Protein AF-A0AAV6V0C0-F1 (afdb_monomer_lite)

pLDDT: mean 73.01, std 20.34, range [38.69, 96.06]

InterPro domains:
  IPR001849 Pleckstrin homology domain [PF00169] (20-63)
  IPR001849 Pleckstrin homology domain [PS50003] (19-72)
  IPR011993 PH-like domain superfamily [G3DSA:2.30.29.30] (17-72)

Organism: NCBI:txid931172

Foldseek 3Di:
DDDDPDDDDPPPPDDPPFDFPDKDWDFDQDDVHRDTAIWIWTQGPQRWIFTHNDPDPDDPVCRPDTDHDDDD

Secondary structure (DSSP, 8-state):
---------TT--------EEEEEEEEEEPSSS--EEEEEEEEETTSBEEEESS--SS-----S---B----

Sequence (72 aa):
MSTPVNSLSATEMMTPPATIVKEGWLLKRGEHIKNWRPRYFLLLDNGALIGFKSKPEHGFDDPLNNFTVKDE

Radius of gyration: 17.38 Å; chains: 1; bounding box: 35×39×51 Å

Structure (mmCIF, N/CA/C/O backbone):
data_AF-A0AAV6V0C0-F1
#
_entry.id   AF-A0AAV6V0C0-F1
#
loop_
_atom_site.group_PDB
_atom_site.id
_atom_site.type_symbol
_atom_site.label_atom_id
_atom_site.label_alt_id
_atom_site.label_comp_id
_atom_site.label_asym_id
_atom_site.label_entity_id
_atom_site.label_seq_id
_atom_site.pdbx_PDB_ins_code
_atom_site.Cartn_x
_atom_site.Cartn_y
_atom_site.Cartn_z
_atom_site.occupancy
_atom_site.B_iso_or_equiv
_atom_site.auth_seq_id
_atom_site.auth_comp_id
_atom_site.auth_asym_id
_atom_site.auth_atom_id
_atom_site.pdbx_PDB_model_num
ATOM 1 N N . MET A 1 1 ? 20.035 29.957 33.796 1.00 40.56 1 MET A N 1
ATOM 2 C CA . MET A 1 1 ? 19.828 28.706 33.040 1.00 40.56 1 MET A CA 1
ATOM 3 C C . MET A 1 1 ? 18.396 28.749 32.541 1.00 40.56 1 MET A C 1
ATOM 5 O O . MET A 1 1 ? 17.502 28.653 33.367 1.00 40.56 1 MET A O 1
ATOM 9 N N . SER A 1 2 ? 18.179 29.010 31.252 1.00 44.53 2 SER A N 1
ATOM 10 C CA . SER A 1 2 ? 16.832 29.164 30.687 1.00 44.53 2 SER A CA 1
ATOM 11 C C . SER A 1 2 ? 16.739 28.391 29.380 1.00 44.53 2 SER A C 1
ATOM 13 O O . SER A 1 2 ? 17.400 28.743 28.410 1.00 44.53 2 SER A O 1
ATOM 15 N N . THR A 1 3 ? 15.916 27.352 29.367 1.00 48.75 3 THR A N 1
ATOM 16 C CA . THR A 1 3 ? 15.248 26.801 28.180 1.00 48.75 3 THR A CA 1
ATOM 17 C C . THR A 1 3 ? 13.861 26.311 28.629 1.00 48.75 3 THR A C 1
ATOM 19 O O . THR A 1 3 ? 13.686 26.085 29.830 1.00 48.75 3 THR A O 1
ATOM 22 N N . PRO A 1 4 ? 12.881 26.095 27.731 1.00 51.53 4 PRO A N 1
ATOM 23 C CA . PRO A 1 4 ? 12.827 26.454 26.309 1.00 51.53 4 PRO A CA 1
ATOM 24 C C . PRO A 1 4 ? 11.542 27.225 25.923 1.00 51.53 4 PRO A C 1
ATOM 26 O O . PRO A 1 4 ? 10.479 27.036 26.505 1.00 51.53 4 PRO A O 1
ATOM 29 N N . VAL A 1 5 ? 11.611 28.021 24.853 1.00 49.03 5 VAL A N 1
ATOM 30 C CA . VAL A 1 5 ? 10.445 28.292 23.994 1.00 49.03 5 VAL A CA 1
ATOM 31 C C . VAL A 1 5 ? 10.663 27.443 22.754 1.00 49.03 5 VAL A C 1
ATOM 33 O O . VAL A 1 5 ? 11.371 27.861 21.842 1.00 49.03 5 VAL A O 1
ATOM 36 N N . ASN A 1 6 ? 10.118 26.226 22.745 1.00 52.00 6 ASN A N 1
ATOM 37 C CA . ASN A 1 6 ? 9.958 25.504 21.492 1.00 52.00 6 ASN A CA 1
ATOM 38 C C . ASN A 1 6 ? 8.570 25.828 20.950 1.00 52.00 6 ASN A C 1
ATOM 40 O O . ASN A 1 6 ? 7.547 25.542 21.570 1.00 52.00 6 ASN A O 1
ATOM 44 N N . SER A 1 7 ? 8.614 26.529 19.822 1.00 52.69 7 SER A N 1
ATOM 45 C CA . SER A 1 7 ? 7.497 27.035 19.049 1.00 52.69 7 SER A CA 1
ATOM 46 C C . SER A 1 7 ? 6.5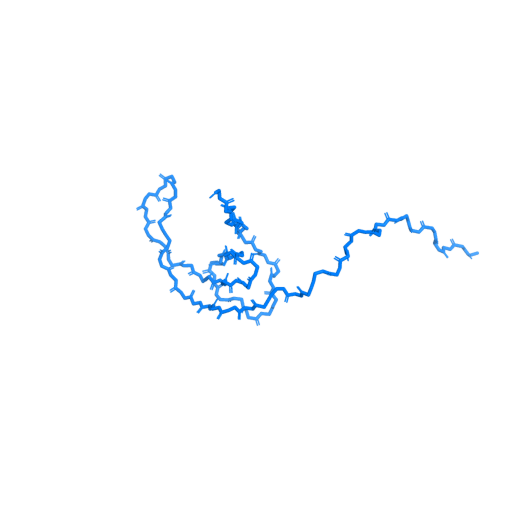35 25.922 18.644 1.00 52.69 7 SER A C 1
ATOM 48 O O . SER A 1 7 ? 6.922 24.788 18.375 1.00 52.69 7 SER A O 1
ATOM 50 N N . LEU A 1 8 ? 5.271 26.315 18.597 1.00 53.53 8 LEU A N 1
ATOM 51 C CA . LEU A 1 8 ? 4.086 25.544 18.264 1.00 53.53 8 LEU A CA 1
ATOM 52 C C . LEU A 1 8 ? 4.265 24.662 17.019 1.00 53.53 8 LEU A C 1
ATOM 54 O O . LEU A 1 8 ? 4.701 25.121 15.966 1.00 53.53 8 LEU A O 1
ATOM 58 N N . SER A 1 9 ? 3.798 23.421 17.118 1.00 43.28 9 SER A N 1
ATOM 59 C CA . SER A 1 9 ? 3.222 22.661 16.000 1.00 43.28 9 SER A CA 1
ATOM 60 C C . SER A 1 9 ? 2.072 21.810 16.540 1.00 43.28 9 SER A C 1
ATOM 62 O O . SER A 1 9 ? 2.071 20.587 16.479 1.00 43.28 9 SER A O 1
ATOM 64 N N . ALA A 1 10 ? 1.095 22.484 17.147 1.00 49.25 10 ALA A N 1
ATOM 65 C CA . ALA A 1 10 ? -0.159 21.881 17.574 1.00 49.25 10 ALA A CA 1
ATOM 66 C C . ALA A 1 10 ? -1.088 21.676 16.360 1.00 49.25 10 ALA A C 1
ATOM 68 O O . ALA A 1 10 ? -2.073 22.393 16.235 1.00 49.25 10 ALA A O 1
ATOM 69 N N . THR A 1 11 ? -0.764 20.723 15.469 1.00 46.53 11 THR A N 1
ATOM 70 C CA . THR A 1 11 ? -1.705 20.224 14.435 1.00 46.53 11 THR A CA 1
ATOM 71 C C . THR A 1 11 ? -1.504 18.748 14.035 1.00 46.53 11 THR A C 1
ATOM 73 O O . THR A 1 11 ? -2.162 18.287 13.111 1.00 46.53 11 THR A O 1
ATOM 76 N N . GLU A 1 12 ? -0.706 17.930 14.732 1.00 47.12 12 GLU A N 1
ATOM 77 C CA . GLU A 1 12 ? -0.825 16.457 14.608 1.00 47.12 12 GLU A CA 1
ATOM 78 C C . GLU A 1 12 ? -1.934 15.946 15.539 1.00 47.12 12 GLU A C 1
ATOM 80 O O . GLU A 1 12 ? -1.730 15.227 16.514 1.00 47.12 12 GLU A O 1
ATOM 85 N N . MET A 1 13 ? -3.154 16.410 15.273 1.00 42.28 13 MET A N 1
ATOM 86 C CA . MET A 1 13 ? -4.350 16.007 15.999 1.00 42.28 13 MET A CA 1
ATOM 87 C C . MET A 1 13 ? -4.778 14.615 15.520 1.00 42.28 13 MET A C 1
ATOM 89 O O . MET A 1 13 ? -5.414 14.466 14.483 1.00 42.28 13 MET A O 1
ATOM 93 N N . MET A 1 14 ? -4.412 13.602 16.304 1.00 38.69 14 MET A N 1
ATOM 94 C CA . MET A 1 14 ? -5.284 12.492 16.702 1.00 38.69 14 MET A CA 1
ATOM 95 C C . MET A 1 14 ? -6.186 11.904 15.601 1.00 38.69 14 MET A C 1
ATOM 97 O O . MET A 1 14 ? -7.408 11.880 15.726 1.00 38.69 14 MET A O 1
ATOM 101 N N . THR A 1 15 ? -5.582 11.365 14.545 1.00 48.81 15 THR A N 1
ATOM 102 C CA . THR A 1 15 ? -6.211 10.244 13.832 1.00 48.81 15 THR A CA 1
ATOM 103 C C . THR A 1 15 ? -5.718 8.980 14.538 1.00 48.81 15 THR A C 1
ATOM 105 O O . THR A 1 15 ? -4.504 8.877 14.741 1.00 48.81 15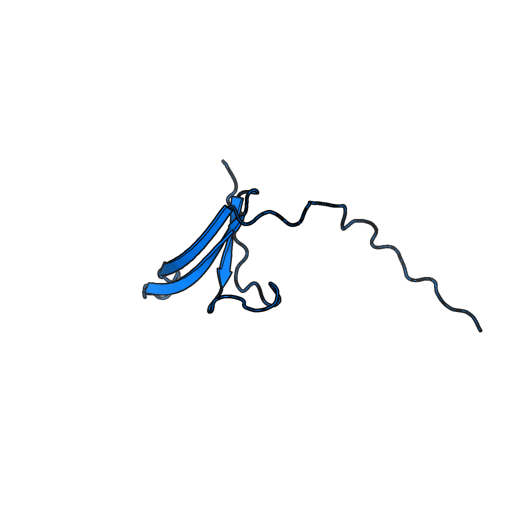 THR A O 1
ATOM 108 N N . PRO A 1 16 ? -6.580 8.043 14.983 1.00 55.41 16 PRO A N 1
ATOM 109 C CA . PRO A 1 16 ? -6.084 6.750 15.450 1.00 55.41 16 PRO A CA 1
ATOM 110 C C . PRO A 1 16 ? -5.149 6.179 14.373 1.00 55.41 16 PRO A C 1
ATOM 112 O O . PRO A 1 16 ? -5.420 6.405 13.188 1.00 55.41 16 PRO A O 1
ATOM 115 N N . PRO A 1 17 ? -4.039 5.506 14.736 1.00 66.50 17 PRO A N 1
ATOM 116 C CA . PRO A 1 17 ? -3.181 4.882 13.739 1.00 66.50 17 PRO A CA 1
ATOM 117 C C . PRO A 1 17 ? -4.075 3.965 12.909 1.00 66.50 17 PRO A C 1
ATOM 119 O O . PRO A 1 17 ? -4.648 3.017 13.447 1.00 66.50 17 PRO A O 1
ATOM 122 N N . ALA A 1 18 ? -4.285 4.341 11.647 1.00 78.25 18 ALA A N 1
ATOM 123 C CA . ALA A 1 18 ? -5.240 3.688 10.767 1.00 78.25 18 ALA A CA 1
ATOM 124 C C . ALA A 1 18 ? -5.002 2.176 10.810 1.00 78.25 18 ALA A C 1
ATOM 126 O O . ALA A 1 18 ? -3.854 1.717 10.752 1.00 78.25 18 ALA A O 1
ATOM 127 N N . THR A 1 19 ? -6.065 1.405 11.020 1.00 88.81 19 THR A N 1
ATOM 128 C CA . THR A 1 19 ? -5.918 -0.020 11.308 1.00 88.81 19 THR A CA 1
ATOM 129 C C . THR A 1 19 ? -5.664 -0.792 10.021 1.00 88.81 19 THR A C 1
ATOM 131 O O . THR A 1 19 ? -6.228 -0.486 8.970 1.00 88.81 19 THR A O 1
ATOM 134 N N . ILE A 1 20 ? -4.787 -1.797 10.079 1.00 90.69 20 ILE A N 1
ATOM 135 C CA . ILE A 1 20 ? -4.519 -2.662 8.926 1.00 90.69 20 ILE A CA 1
ATOM 136 C C . ILE A 1 20 ? -5.723 -3.586 8.734 1.00 90.69 20 ILE A C 1
ATOM 138 O O . ILE A 1 20 ? -5.967 -4.479 9.542 1.00 90.69 20 ILE A O 1
ATOM 142 N N . VAL A 1 21 ? -6.451 -3.395 7.636 1.00 94.00 21 VAL A N 1
ATOM 143 C CA . VAL A 1 21 ? -7.579 -4.247 7.234 1.00 94.00 21 VAL A CA 1
ATOM 144 C C . VAL A 1 21 ? -7.070 -5.508 6.547 1.00 94.00 21 VAL A C 1
ATOM 146 O O . VAL A 1 21 ? -7.562 -6.607 6.805 1.00 94.00 21 VAL A O 1
ATOM 149 N N . LYS A 1 22 ? -6.086 -5.359 5.652 1.00 93.38 22 LYS A N 1
ATOM 150 C CA . LYS A 1 22 ? -5.432 -6.471 4.952 1.00 93.38 22 LYS A CA 1
ATOM 151 C C . LYS A 1 22 ? -3.975 -6.162 4.662 1.00 93.38 22 LYS A C 1
ATOM 153 O O . LYS A 1 22 ? -3.606 -5.021 4.402 1.00 93.38 22 LYS A O 1
ATOM 158 N N . GLU A 1 23 ? -3.173 -7.214 4.609 1.00 94.19 23 GLU A N 1
ATOM 159 C CA . GLU A 1 23 ? -1.779 -7.135 4.204 1.00 94.19 23 GLU A CA 1
ATOM 160 C C . GLU A 1 23 ? -1.362 -8.330 3.346 1.00 94.19 23 GLU A C 1
ATOM 162 O O . GLU A 1 23 ? -1.962 -9.404 3.423 1.00 94.19 23 GLU A O 1
ATOM 167 N N . GLY A 1 24 ? -0.334 -8.150 2.517 1.00 94.31 24 GLY A N 1
ATOM 168 C CA . GLY A 1 24 ? 0.244 -9.259 1.766 1.00 94.31 24 GLY A CA 1
ATOM 169 C C . GLY A 1 24 ? 1.085 -8.860 0.562 1.00 94.31 24 GLY A C 1
ATOM 170 O O . GLY A 1 24 ? 1.232 -7.689 0.212 1.00 94.31 24 GLY A O 1
ATOM 171 N N . TRP A 1 25 ? 1.643 -9.876 -0.093 1.00 95.62 25 TRP A N 1
ATOM 172 C CA . TRP A 1 25 ? 2.416 -9.721 -1.321 1.00 95.62 25 TRP A CA 1
ATOM 173 C C . TRP A 1 25 ? 1.507 -9.601 -2.540 1.00 95.62 25 TRP A C 1
ATOM 175 O O . TRP A 1 25 ? 0.665 -10.464 -2.774 1.00 95.62 25 TRP A O 1
ATOM 185 N N . LEU A 1 26 ? 1.743 -8.578 -3.362 1.00 96.06 26 LEU A N 1
ATOM 186 C CA . LEU A 1 26 ? 1.114 -8.412 -4.671 1.00 96.06 26 LEU A CA 1
ATOM 187 C C . LEU A 1 26 ? 2.173 -8.107 -5.732 1.00 96.06 26 LEU A C 1
ATOM 189 O O . LEU A 1 26 ? 3.222 -7.520 -5.450 1.00 96.06 26 LEU A O 1
ATOM 193 N N . LEU A 1 27 ? 1.885 -8.464 -6.981 1.00 95.19 27 LEU A N 1
ATOM 194 C CA . LEU A 1 27 ? 2.671 -8.006 -8.122 1.00 95.19 27 LEU A CA 1
ATOM 195 C C . LEU A 1 27 ? 2.158 -6.62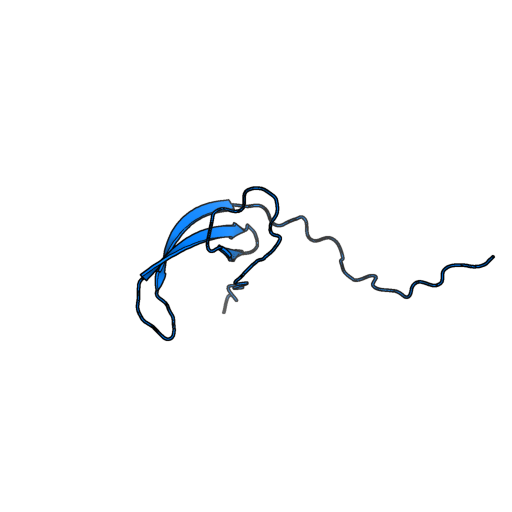8 -8.552 1.00 95.19 27 LEU A C 1
ATOM 197 O O . LEU A 1 27 ? 1.015 -6.488 -8.977 1.00 95.19 27 LEU A O 1
ATOM 201 N N . LYS A 1 28 ? 3.013 -5.605 -8.469 1.00 94.12 28 LYS A N 1
ATOM 202 C CA . LYS A 1 28 ? 2.731 -4.255 -8.973 1.00 94.12 28 LYS A CA 1
ATOM 203 C C . LYS A 1 28 ? 3.390 -4.078 -10.338 1.00 94.12 28 LYS A C 1
ATOM 205 O O . LYS A 1 28 ? 4.596 -4.298 -10.474 1.00 94.12 28 LYS A O 1
ATOM 210 N N . ARG A 1 29 ? 2.630 -3.625 -11.336 1.00 94.31 29 ARG A N 1
ATOM 211 C CA . ARG A 1 29 ? 3.184 -3.181 -12.623 1.00 94.31 29 ARG A CA 1
ATOM 212 C C . ARG A 1 29 ? 3.834 -1.806 -12.458 1.00 94.31 29 ARG A C 1
ATOM 214 O O . ARG A 1 29 ? 3.220 -0.901 -11.895 1.00 94.31 29 ARG A O 1
ATOM 221 N N . GLY A 1 30 ? 5.064 -1.642 -12.939 1.00 92.06 30 GLY A N 1
ATOM 222 C CA . GLY A 1 30 ? 5.705 -0.328 -12.990 1.00 92.06 30 GLY A CA 1
ATOM 223 C C . GLY A 1 30 ? 4.991 0.620 -13.960 1.00 92.06 30 GLY A C 1
ATOM 224 O O . GLY A 1 30 ? 4.433 0.189 -14.969 1.00 92.06 30 GLY A O 1
ATOM 225 N N . GLU A 1 31 ? 4.999 1.912 -13.637 1.00 88.94 31 GLU A N 1
ATOM 226 C CA . GLU A 1 31 ? 4.328 2.946 -14.432 1.00 88.94 31 GLU A CA 1
ATOM 227 C C . GLU A 1 31 ? 5.083 3.222 -15.738 1.00 88.94 31 GLU A C 1
ATOM 229 O O . GLU A 1 31 ? 4.525 3.077 -16.824 1.00 88.94 31 GLU A O 1
ATOM 234 N N . HIS A 1 32 ? 6.381 3.524 -15.631 1.00 90.25 32 HIS A N 1
ATOM 235 C CA . HIS A 1 32 ? 7.233 3.838 -16.784 1.00 90.25 32 HIS A CA 1
ATOM 236 C C . HIS A 1 32 ? 7.811 2.575 -17.433 1.00 90.25 32 HIS A C 1
ATOM 238 O O . HIS A 1 32 ? 7.856 2.450 -18.653 1.00 90.25 32 HIS A O 1
ATOM 244 N N . ILE A 1 33 ? 8.230 1.608 -16.614 1.00 90.56 33 ILE A N 1
ATOM 245 C CA . ILE A 1 33 ? 8.738 0.314 -17.076 1.00 90.56 33 ILE A CA 1
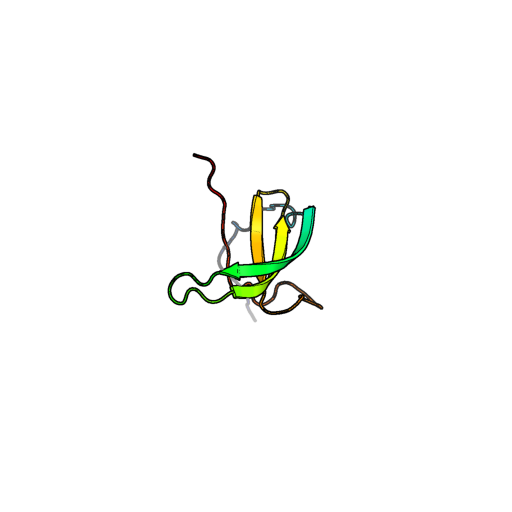ATOM 246 C C . ILE A 1 33 ? 7.699 -0.734 -16.709 1.00 90.56 33 ILE A C 1
ATOM 248 O O . ILE A 1 33 ? 7.519 -1.039 -15.529 1.00 90.56 33 ILE A O 1
ATOM 252 N N . LYS A 1 34 ? 7.039 -1.312 -17.716 1.00 92.25 34 LYS A N 1
ATOM 253 C CA . LYS A 1 34 ? 5.887 -2.222 -17.560 1.00 92.25 34 LYS A CA 1
ATOM 254 C C . LYS A 1 34 ? 6.250 -3.624 -17.049 1.00 92.25 34 LYS A C 1
ATOM 256 O O . LYS A 1 34 ? 5.577 -4.595 -17.379 1.00 92.25 34 LYS A O 1
ATOM 261 N N . ASN A 1 35 ? 7.297 -3.741 -16.239 1.00 91.81 35 ASN A N 1
ATOM 262 C CA . ASN A 1 35 ? 7.635 -4.986 -15.568 1.00 91.81 35 ASN A CA 1
ATOM 263 C C . ASN A 1 35 ? 6.794 -5.154 -14.293 1.00 91.81 35 ASN A C 1
ATOM 265 O O . ASN A 1 35 ? 6.482 -4.176 -13.605 1.00 91.81 35 ASN A O 1
ATOM 269 N N . TRP A 1 36 ? 6.458 -6.396 -13.967 1.00 94.19 36 TRP A N 1
ATOM 270 C CA . TRP A 1 36 ? 5.783 -6.751 -12.724 1.00 94.19 36 TRP A CA 1
ATOM 271 C C . TRP A 1 36 ? 6.821 -6.999 -11.635 1.00 94.19 36 TRP A C 1
ATOM 273 O O . TRP A 1 36 ? 7.807 -7.701 -11.850 1.00 94.19 36 TRP A O 1
ATOM 283 N N . ARG A 1 37 ? 6.629 -6.394 -10.462 1.00 93.62 37 ARG A N 1
ATOM 284 C CA . ARG A 1 37 ? 7.546 -6.541 -9.326 1.00 93.62 37 ARG A CA 1
ATOM 285 C C . ARG A 1 37 ? 6.759 -6.839 -8.054 1.00 93.62 37 ARG A C 1
ATOM 287 O O . ARG A 1 37 ? 5.759 -6.159 -7.814 1.00 93.62 37 ARG A O 1
ATOM 294 N N . PRO A 1 38 ? 7.200 -7.804 -7.231 1.00 94.81 38 PRO A N 1
ATOM 295 C CA . PRO A 1 38 ? 6.570 -8.056 -5.947 1.00 94.81 38 PRO A CA 1
ATOM 296 C C . PRO A 1 38 ? 6.748 -6.842 -5.034 1.00 94.81 38 PRO A C 1
ATOM 298 O O . PRO A 1 38 ? 7.825 -6.238 -4.981 1.00 94.81 38 PRO A O 1
ATOM 301 N N . ARG A 1 39 ? 5.673 -6.469 -4.344 1.00 95.31 39 ARG A N 1
ATOM 302 C CA . ARG A 1 39 ? 5.641 -5.460 -3.285 1.00 95.31 39 ARG A CA 1
ATOM 303 C C . ARG A 1 39 ? 4.708 -5.938 -2.185 1.00 95.31 39 ARG A C 1
ATOM 305 O O . ARG A 1 39 ? 3.688 -6.565 -2.468 1.00 95.31 39 ARG A O 1
ATOM 312 N N . TYR A 1 40 ? 5.077 -5.649 -0.947 1.00 93.00 40 TYR A N 1
ATOM 313 C CA . TYR A 1 40 ? 4.228 -5.920 0.201 1.00 93.00 40 TYR A CA 1
ATOM 314 C C . TYR A 1 40 ? 3.293 -4.733 0.398 1.00 93.00 40 TYR A C 1
ATOM 316 O O . TYR A 1 40 ? 3.764 -3.601 0.479 1.00 93.00 40 TYR A O 1
ATOM 324 N N . PHE A 1 41 ? 1.990 -4.969 0.422 1.00 93.69 41 PHE A N 1
ATOM 325 C CA . PHE A 1 41 ? 0.993 -3.918 0.564 1.00 93.69 41 PHE A CA 1
ATOM 326 C C . PHE A 1 41 ? 0.275 -4.014 1.900 1.00 93.69 41 PHE A C 1
ATOM 328 O O . PHE A 1 41 ? -0.012 -5.113 2.372 1.00 93.69 41 PHE A O 1
ATOM 335 N N . LEU A 1 42 ? -0.042 -2.848 2.457 1.00 92.06 42 LEU A N 1
ATOM 336 C CA . LEU A 1 42 ? -0.892 -2.666 3.625 1.00 92.06 42 LEU A CA 1
ATOM 337 C C . LEU A 1 42 ? -2.106 -1.844 3.198 1.00 92.06 42 LEU A C 1
ATOM 339 O O . LEU A 1 42 ? -1.949 -0.708 2.746 1.00 92.06 42 LEU A O 1
ATOM 343 N N . LEU A 1 43 ? -3.292 -2.435 3.307 1.00 92.38 43 LEU A N 1
ATOM 344 C CA . LEU A 1 43 ? -4.565 -1.747 3.144 1.00 92.38 43 LEU A CA 1
ATOM 345 C C . LEU A 1 43 ? -5.057 -1.320 4.521 1.00 92.38 43 LEU A C 1
ATOM 347 O O . LEU A 1 43 ? -5.268 -2.165 5.395 1.00 92.38 43 LEU A O 1
ATOM 351 N N . LEU A 1 44 ? -5.246 -0.019 4.681 1.00 91.00 44 LEU A N 1
ATOM 352 C CA . LEU A 1 44 ? -5.728 0.598 5.903 1.00 91.00 44 LEU A CA 1
ATOM 353 C C . LEU A 1 44 ? -7.240 0.857 5.822 1.00 91.00 44 LEU A C 1
ATOM 355 O O . LEU A 1 44 ? -7.811 0.956 4.734 1.00 91.00 44 LEU A O 1
ATOM 359 N N . ASP A 1 45 ? -7.890 0.956 6.976 1.00 92.12 45 ASP A N 1
ATOM 360 C CA . ASP A 1 45 ? -9.334 1.210 7.111 1.00 92.12 45 ASP A CA 1
ATOM 361 C C . ASP A 1 45 ? -9.787 2.555 6.531 1.00 92.12 45 ASP A C 1
ATOM 363 O O . ASP A 1 45 ? -10.908 2.677 6.044 1.00 92.12 45 ASP A O 1
ATOM 367 N N . ASN A 1 46 ? -8.894 3.539 6.505 1.00 88.19 46 ASN A N 1
ATOM 368 C CA . ASN A 1 46 ? -9.106 4.847 5.891 1.00 88.19 46 ASN A CA 1
ATOM 369 C C . ASN A 1 46 ? -8.945 4.858 4.355 1.00 88.19 46 ASN A C 1
ATOM 371 O O . ASN A 1 46 ? -8.897 5.930 3.756 1.00 88.19 46 ASN A O 1
ATOM 375 N N . GLY A 1 47 ? -8.803 3.689 3.720 1.00 88.56 47 GLY A N 1
ATOM 376 C CA . GLY A 1 47 ? -8.656 3.552 2.268 1.00 88.56 47 GLY A CA 1
ATOM 377 C C . GLY A 1 47 ? -7.236 3.778 1.740 1.00 88.56 47 GLY A C 1
ATOM 378 O O . GLY A 1 47 ? -7.001 3.658 0.535 1.00 88.56 47 GLY A O 1
ATOM 379 N N . ALA A 1 48 ? -6.261 4.071 2.605 1.00 89.62 48 ALA A N 1
ATOM 380 C CA . ALA A 1 48 ? -4.871 4.180 2.186 1.00 89.62 48 ALA A CA 1
ATOM 381 C C . ALA A 1 48 ? -4.282 2.801 1.849 1.00 89.62 48 ALA A C 1
ATOM 383 O O . ALA A 1 48 ? -4.433 1.831 2.596 1.00 89.62 48 ALA A O 1
ATOM 384 N N . LEU A 1 49 ? -3.557 2.731 0.728 1.00 90.69 49 LEU A N 1
ATOM 385 C CA . LEU A 1 49 ? -2.857 1.528 0.284 1.00 90.69 49 LEU A CA 1
ATOM 386 C C . LEU A 1 49 ? -1.356 1.812 0.183 1.00 90.69 49 LEU A C 1
ATOM 388 O O . LEU A 1 49 ? -0.880 2.438 -0.767 1.00 90.69 49 LEU A O 1
ATOM 392 N N . ILE A 1 50 ? -0.599 1.336 1.167 1.00 89.94 50 ILE A N 1
ATOM 393 C CA . ILE A 1 50 ? 0.833 1.621 1.304 1.00 89.94 50 ILE A CA 1
ATOM 394 C C . ILE A 1 50 ? 1.639 0.437 0.771 1.00 89.94 50 ILE A C 1
ATOM 396 O O . ILE A 1 50 ? 1.366 -0.708 1.123 1.00 89.94 50 ILE A O 1
ATOM 400 N N . GLY A 1 51 ? 2.630 0.700 -0.088 1.00 90.19 51 GLY A N 1
ATOM 401 C CA . GLY A 1 51 ? 3.433 -0.338 -0.745 1.00 90.19 51 GLY A CA 1
ATOM 402 C C . GLY A 1 51 ? 4.919 -0.305 -0.378 1.00 90.19 51 GLY A C 1
ATOM 403 O O . GLY A 1 51 ? 5.621 0.659 -0.695 1.00 90.19 51 GLY A O 1
ATOM 404 N N . PHE A 1 52 ? 5.425 -1.414 0.161 1.00 88.25 52 PHE A N 1
ATOM 405 C CA . PHE A 1 52 ? 6.808 -1.628 0.594 1.00 88.25 52 PHE A CA 1
ATOM 406 C C . PHE A 1 52 ? 7.565 -2.576 -0.343 1.00 88.25 52 PHE A C 1
ATOM 408 O O . PHE A 1 52 ? 6.981 -3.422 -1.026 1.00 88.25 52 PHE A O 1
ATOM 415 N N . LYS A 1 53 ? 8.896 -2.438 -0.405 1.00 89.19 53 LYS A N 1
ATOM 416 C CA . LYS A 1 53 ? 9.762 -3.378 -1.148 1.00 89.19 53 LYS A CA 1
ATOM 417 C C . LYS A 1 53 ? 9.846 -4.746 -0.462 1.00 89.19 53 LYS A C 1
ATOM 419 O O . LYS A 1 53 ? 9.902 -5.759 -1.149 1.00 89.19 53 LYS A O 1
ATOM 424 N N . SER A 1 54 ? 9.838 -4.749 0.863 1.00 86.81 54 SER A N 1
ATOM 425 C CA . SER A 1 54 ? 9.895 -5.915 1.742 1.00 86.81 54 SER A CA 1
ATOM 426 C C . SER A 1 54 ? 8.807 -5.800 2.805 1.00 86.81 54 SER A C 1
ATOM 428 O O . SER A 1 54 ? 8.281 -4.710 3.026 1.00 86.81 54 SER A O 1
ATOM 430 N N . LYS A 1 55 ? 8.460 -6.913 3.458 1.00 85.12 55 LYS A N 1
ATOM 431 C CA . LYS A 1 55 ? 7.564 -6.872 4.617 1.00 85.12 55 LYS A CA 1
ATOM 432 C C . LYS A 1 55 ? 8.235 -6.043 5.731 1.00 85.12 55 LYS A C 1
ATOM 434 O O . LYS A 1 55 ? 9.389 -6.335 6.043 1.00 85.12 55 LYS A O 1
ATOM 439 N N . PRO A 1 56 ? 7.575 -5.016 6.290 1.00 79.19 56 PRO A N 1
ATOM 440 C CA . PRO A 1 56 ? 8.116 -4.286 7.432 1.00 79.19 56 PRO A CA 1
ATOM 441 C C . PRO A 1 56 ? 8.113 -5.195 8.672 1.00 79.19 56 PRO A C 1
ATOM 443 O O . PRO A 1 56 ? 7.075 -5.761 9.009 1.00 79.19 56 PRO A O 1
ATOM 446 N N . GLU A 1 57 ? 9.268 -5.380 9.322 1.00 68.44 57 GLU A N 1
ATOM 447 C CA . GLU A 1 57 ? 9.382 -6.164 10.570 1.00 68.44 57 GLU A CA 1
ATOM 448 C C . GLU A 1 57 ? 9.213 -5.301 11.830 1.00 68.44 57 GLU A C 1
ATOM 450 O O . GLU A 1 57 ? 8.650 -5.773 12.812 1.00 68.44 57 GLU A O 1
ATOM 455 N N . HIS A 1 58 ? 9.669 -4.043 11.811 1.00 57.88 58 HIS A N 1
ATOM 456 C CA . HIS A 1 58 ? 9.682 -3.159 12.981 1.00 57.88 58 HIS A CA 1
ATOM 457 C C . HIS A 1 5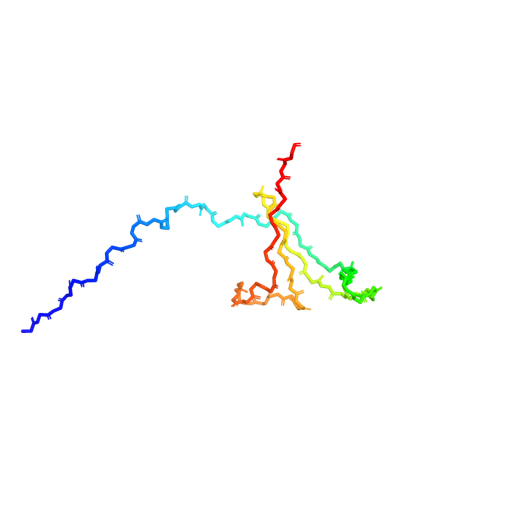8 ? 9.405 -1.710 12.560 1.00 57.88 58 HIS A C 1
ATOM 459 O O 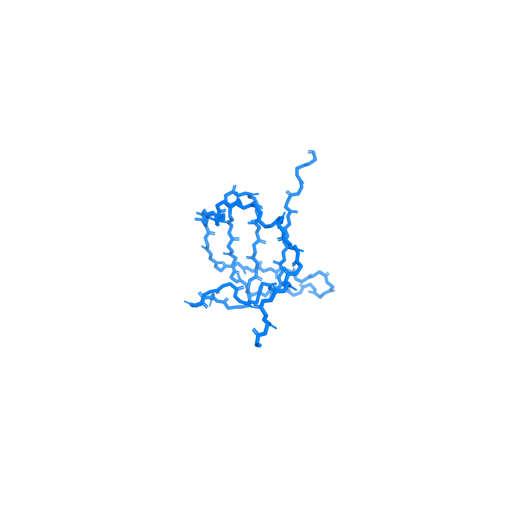. HIS A 1 58 ? 10.337 -0.956 12.323 1.00 57.88 58 HIS A O 1
ATOM 465 N N . GLY A 1 59 ? 8.129 -1.332 12.450 1.00 59.06 59 GLY A N 1
ATOM 466 C CA . GLY A 1 59 ? 7.731 0.040 12.112 1.00 59.06 59 GLY A CA 1
ATOM 467 C C . GLY A 1 59 ? 7.545 0.310 10.614 1.00 59.06 59 GLY A C 1
ATOM 468 O O . GLY A 1 59 ? 7.913 -0.484 9.747 1.00 59.06 59 GLY A O 1
ATOM 469 N N . PHE A 1 60 ? 6.904 1.442 10.316 1.00 57.97 60 PHE A N 1
ATOM 470 C CA . PHE A 1 60 ? 6.606 1.919 8.959 1.00 57.97 60 PHE A CA 1
ATOM 471 C C . PHE A 1 60 ? 7.709 2.847 8.426 1.00 57.97 60 PHE A C 1
ATOM 473 O O . PHE A 1 60 ? 7.419 3.690 7.585 1.00 57.97 60 PHE A O 1
ATOM 480 N N . ASP A 1 61 ? 8.941 2.723 8.926 1.00 53.03 61 ASP A N 1
ATOM 481 C CA . ASP A 1 61 ? 9.951 3.796 8.933 1.00 53.03 61 ASP A CA 1
ATOM 482 C C . ASP A 1 61 ? 10.454 4.281 7.560 1.00 53.03 61 ASP A C 1
ATOM 484 O O . ASP A 1 61 ? 11.177 5.265 7.500 1.00 53.03 61 ASP A O 1
ATOM 488 N N . ASP A 1 62 ? 10.022 3.679 6.449 1.00 52.06 62 ASP A N 1
ATOM 489 C CA . ASP A 1 62 ? 10.259 4.220 5.103 1.00 52.06 62 ASP A CA 1
ATOM 490 C C . ASP A 1 62 ? 9.103 3.866 4.143 1.00 52.06 62 ASP A C 1
ATOM 492 O O . ASP A 1 62 ? 9.193 2.920 3.338 1.00 52.06 62 ASP A O 1
ATOM 496 N N . PRO A 1 63 ? 7.967 4.593 4.192 1.00 54.19 63 PRO A N 1
ATOM 497 C CA . PRO A 1 63 ? 6.849 4.349 3.297 1.00 54.19 63 PRO A CA 1
ATOM 498 C C . PRO A 1 63 ? 7.209 4.857 1.896 1.00 54.19 63 PRO A C 1
ATOM 500 O O . PRO A 1 63 ? 7.070 6.028 1.559 1.00 54.19 63 PRO A O 1
ATOM 503 N N . LEU A 1 64 ? 7.668 3.942 1.042 1.00 58.69 64 LEU A N 1
ATOM 504 C CA . LEU A 1 64 ? 8.153 4.269 -0.303 1.00 58.69 64 LEU A CA 1
ATOM 505 C C . LEU A 1 64 ? 7.049 4.700 -1.286 1.00 58.69 64 LEU A C 1
ATOM 507 O O . LEU A 1 64 ? 7.376 5.091 -2.403 1.00 58.69 64 LEU A O 1
ATOM 511 N N . ASN A 1 65 ? 5.766 4.579 -0.923 1.00 53.09 65 ASN A N 1
ATOM 512 C CA . ASN A 1 65 ? 4.638 5.123 -1.684 1.00 53.09 65 ASN A CA 1
ATOM 513 C C . ASN A 1 65 ? 3.426 5.364 -0.766 1.00 53.09 65 ASN A C 1
ATOM 515 O O . ASN A 1 65 ? 2.893 4.394 -0.222 1.00 53.09 65 ASN A O 1
ATOM 519 N N . ASN A 1 66 ? 2.947 6.609 -0.665 1.00 53.00 66 ASN A N 1
ATOM 520 C CA . ASN A 1 66 ? 1.580 6.883 -0.219 1.00 53.00 66 ASN A CA 1
ATOM 521 C C . ASN A 1 66 ? 0.684 6.953 -1.467 1.00 53.00 66 ASN A C 1
ATOM 523 O O . ASN A 1 66 ? 1.029 7.604 -2.449 1.00 53.00 66 ASN A O 1
ATOM 527 N N . PHE A 1 67 ? -0.421 6.219 -1.473 1.00 55.12 67 PHE A N 1
ATOM 528 C CA . PHE A 1 67 ? -1.482 6.404 -2.455 1.00 55.12 67 PHE A CA 1
ATOM 529 C C . PHE A 1 67 ? -2.768 6.567 -1.655 1.00 55.12 67 PHE A C 1
ATOM 531 O O . PHE A 1 67 ? -3.154 5.661 -0.914 1.00 55.12 67 PHE A O 1
ATOM 538 N N . THR A 1 68 ? -3.399 7.732 -1.766 1.00 54.94 68 THR A N 1
ATOM 539 C CA . THR A 1 68 ? -4.756 7.950 -1.272 1.00 54.94 68 THR A CA 1
ATOM 540 C C . THR A 1 68 ? -5.717 7.713 -2.428 1.00 54.94 68 THR A C 1
ATOM 542 O O . THR A 1 68 ? -5.583 8.308 -3.498 1.00 54.94 68 THR A O 1
ATOM 545 N N . VAL A 1 69 ? -6.660 6.792 -2.238 1.00 49.41 69 VAL A N 1
ATOM 546 C CA . VAL A 1 69 ? -7.789 6.632 -3.155 1.00 49.41 69 VAL A CA 1
ATOM 547 C C . VAL A 1 69 ? -8.714 7.810 -2.866 1.00 49.41 69 VAL A C 1
ATOM 549 O O . VAL A 1 69 ? -9.277 7.895 -1.780 1.00 49.41 69 VAL A O 1
ATOM 552 N N . LYS A 1 70 ? -8.783 8.782 -3.778 1.00 51.78 70 LYS A N 1
ATOM 553 C CA . LYS A 1 70 ? -9.836 9.796 -3.723 1.00 51.78 70 LYS A CA 1
ATOM 554 C C . LYS A 1 70 ? -11.076 9.173 -4.348 1.00 51.78 70 LYS A C 1
ATOM 556 O O . LYS A 1 70 ? -11.008 8.759 -5.502 1.00 51.78 70 LYS A O 1
ATOM 561 N N . ASP A 1 71 ? -12.152 9.094 -3.580 1.00 50.88 71 ASP A N 1
ATOM 562 C CA . ASP A 1 71 ? -13.477 8.830 -4.128 1.00 50.88 71 ASP A CA 1
ATOM 563 C C . ASP A 1 71 ? -13.885 10.057 -4.974 1.00 50.88 71 ASP A C 1
ATOM 565 O O . ASP A 1 71 ? -13.840 11.186 -4.475 1.00 50.88 71 ASP A O 1
ATOM 569 N N . GLU A 1 72 ? -14.191 9.845 -6.260 1.00 44.12 72 GLU A N 1
ATOM 570 C CA . GLU A 1 72 ? -14.886 10.808 -7.139 1.00 44.12 72 GLU A CA 1
ATOM 571 C C . GLU A 1 72 ? -16.370 10.439 -7.218 1.00 44.12 72 GLU A C 1
ATOM 573 O O . GLU A 1 72 ? -16.662 9.225 -7.346 1.00 44.12 72 GLU A O 1
#